Protein AF-A0A420VCL8-F1 (afdb_monomer_lite)

pLDDT: mean 81.28, std 8.93, range [45.94, 91.69]

Foldseek 3Di:
DVLVVVLVCLVVVLVVCVVPPCQQVDDPDPNHGVSVVSVVVNVVSVVVSVVVVVVVVVVVVVVVVVVVVVVVVVD

Radius of gyration: 20.88 Å; chains: 1; bounding box: 50×23×53 Å

Organism: NCBI:txid1339248

InterPro domains:
  IPR007436 Protein of unknown function DUF485 [PF04341] (1-68)

Secondary structure (DSSP, 8-state):
-HHHHHHHHHHHHHHHHHHH-TTTTSEEETTEEHHHHHHHHHHHHHHHHHHHHHHHHHHHHHHHHHHHHHHHTT-

Structure (mmCIF, N/CA/C/O backbone):
data_AF-A0A420VCL8-F1
#
_entry.id   AF-A0A420VCL8-F1
#
loop_
_atom_site.group_PDB
_atom_site.id
_atom_site.type_symbol
_atom_site.label_atom_id
_atom_site.label_alt_id
_atom_site.label_comp_id
_atom_site.label_asym_id
_atom_site.label_entity_id
_atom_site.label_seq_id
_atom_site.pdbx_PDB_ins_code
_atom_site.Cartn_x
_atom_site.Cartn_y
_atom_site.Cartn_z
_atom_site.occupancy
_atom_site.B_iso_or_equiv
_atom_site.auth_seq_id
_atom_site.auth_comp_id
_atom_site.auth_asym_id
_atom_site.auth_atom_id
_atom_site.pdbx_PDB_model_num
ATOM 1 N N . MET A 1 1 ? -4.400 -10.987 9.246 1.00 60.34 1 MET A N 1
ATOM 2 C CA . MET A 1 1 ? -3.668 -11.976 8.423 1.00 60.34 1 MET A CA 1
ATOM 3 C C . MET A 1 1 ? -3.420 -11.544 6.976 1.00 60.34 1 MET A C 1
ATOM 5 O O . MET A 1 1 ? -2.254 -11.542 6.602 1.00 60.34 1 MET A O 1
ATOM 9 N N . PRO A 1 2 ? -4.415 -11.139 6.157 1.00 78.25 2 PRO A N 1
ATOM 10 C CA . PRO A 1 2 ? -4.156 -10.835 4.739 1.00 78.25 2 PRO A CA 1
ATOM 11 C C . PRO A 1 2 ? -3.19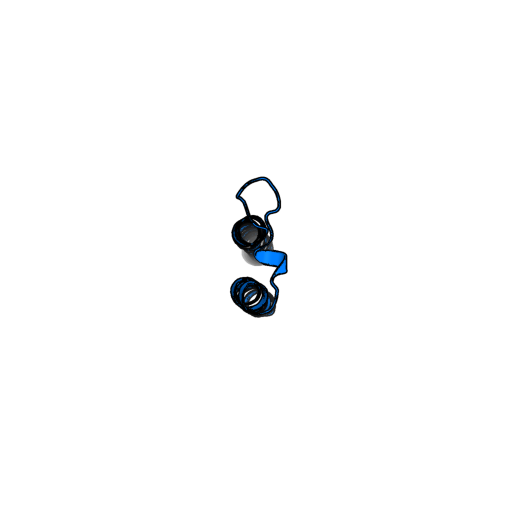2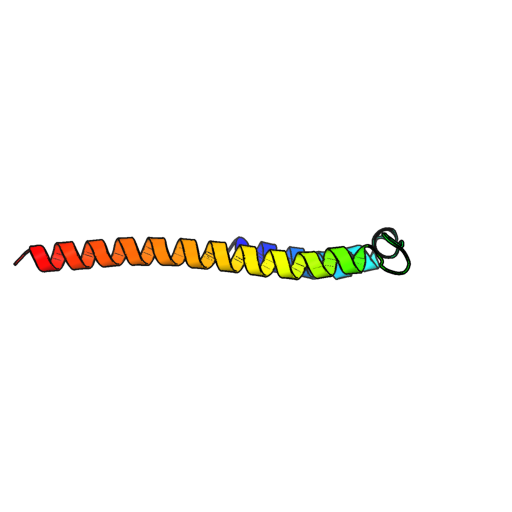 -9.653 4.532 1.00 78.25 2 PRO A C 1
ATOM 13 O O . PRO A 1 2 ? -2.348 -9.695 3.644 1.00 78.25 2 PRO A O 1
ATOM 16 N N . MET A 1 3 ? -3.247 -8.643 5.409 1.00 79.12 3 MET A N 1
ATOM 17 C CA . MET A 1 3 ? -2.362 -7.470 5.348 1.00 79.12 3 MET A CA 1
ATOM 18 C C . MET A 1 3 ? -0.879 -7.813 5.561 1.00 79.12 3 MET A C 1
ATOM 20 O O . MET A 1 3 ? -0.020 -7.271 4.876 1.00 79.12 3 MET A O 1
ATOM 24 N N . THR A 1 4 ? -0.569 -8.747 6.465 1.00 82.88 4 THR A N 1
ATOM 25 C CA . THR A 1 4 ? 0.812 -9.172 6.749 1.00 82.88 4 THR A CA 1
ATOM 26 C C . THR A 1 4 ? 1.418 -9.938 5.574 1.00 82.88 4 THR A C 1
ATOM 28 O O . THR A 1 4 ? 2.580 -9.733 5.233 1.00 82.88 4 THR A O 1
ATOM 31 N N . ILE A 1 5 ? 0.618 -10.786 4.921 1.00 85.69 5 ILE A N 1
ATOM 32 C CA . ILE A 1 5 ? 1.037 -11.525 3.724 1.00 85.69 5 ILE A CA 1
ATOM 33 C C . ILE A 1 5 ? 1.292 -10.548 2.576 1.00 85.69 5 ILE A C 1
ATOM 35 O O . ILE A 1 5 ? 2.327 -10.636 1.923 1.00 85.69 5 ILE A O 1
ATOM 39 N N . PHE A 1 6 ? 0.393 -9.580 2.369 1.00 85.31 6 PHE A N 1
ATOM 40 C CA . PHE A 1 6 ? 0.587 -8.531 1.370 1.00 85.31 6 PHE A CA 1
ATOM 41 C C . PHE A 1 6 ? 1.874 -7.741 1.624 1.00 85.31 6 PHE A C 1
ATOM 43 O O . PHE A 1 6 ? 2.668 -7.578 0.704 1.00 85.31 6 PHE A O 1
ATOM 50 N N . PHE A 1 7 ? 2.119 -7.321 2.870 1.00 85.62 7 PHE A N 1
ATOM 51 C CA . PHE A 1 7 ? 3.353 -6.637 3.255 1.00 85.62 7 PHE A CA 1
ATOM 52 C C . PHE A 1 7 ? 4.596 -7.468 2.918 1.00 85.62 7 PHE A C 1
ATOM 54 O O . PHE A 1 7 ? 5.498 -6.964 2.256 1.00 85.62 7 PHE A O 1
ATOM 61 N N . MET A 1 8 ? 4.636 -8.745 3.317 1.00 87.44 8 MET A N 1
ATOM 62 C CA . MET A 1 8 ? 5.774 -9.620 3.016 1.00 87.44 8 MET A CA 1
ATOM 63 C C . MET A 1 8 ? 5.995 -9.764 1.513 1.00 87.44 8 MET A C 1
ATOM 65 O O . MET A 1 8 ? 7.116 -9.586 1.042 1.00 87.44 8 MET A O 1
ATOM 69 N N . VAL A 1 9 ? 4.936 -10.065 0.756 1.00 87.06 9 VAL A N 1
ATOM 70 C CA . VAL A 1 9 ? 5.033 -10.223 -0.698 1.00 87.06 9 VAL A CA 1
ATOM 71 C C . VAL A 1 9 ? 5.537 -8.930 -1.322 1.00 87.06 9 VAL A C 1
ATOM 73 O O . VAL A 1 9 ? 6.511 -8.974 -2.059 1.00 87.06 9 VAL A O 1
ATOM 76 N N . PHE A 1 10 ? 4.939 -7.785 -0.989 1.00 85.56 10 PHE A N 1
ATOM 77 C CA . PHE A 1 10 ? 5.297 -6.486 -1.556 1.00 85.56 10 PHE A CA 1
ATOM 78 C C . PHE A 1 10 ? 6.723 -6.055 -1.185 1.00 85.56 10 PHE A C 1
ATOM 80 O O . PHE A 1 10 ? 7.424 -5.486 -2.023 1.00 85.56 10 PHE A O 1
ATOM 87 N N . TYR A 1 11 ? 7.183 -6.380 0.025 1.00 84.69 11 TYR A N 1
ATOM 88 C CA . TYR A 1 11 ? 8.550 -6.130 0.480 1.00 84.69 11 TYR A CA 1
ATOM 89 C C . TYR A 1 11 ? 9.575 -6.938 -0.325 1.00 84.69 11 TYR A C 1
ATOM 91 O O . TYR A 1 11 ? 10.539 -6.377 -0.844 1.00 84.69 11 TYR A O 1
ATOM 99 N N . PHE A 1 12 ? 9.347 -8.245 -0.493 1.00 85.31 12 PHE A N 1
ATOM 100 C CA . PHE A 1 12 ? 10.235 -9.109 -1.280 1.00 85.31 12 PHE A CA 1
ATOM 101 C C . PHE A 1 12 ? 10.092 -8.910 -2.791 1.00 85.31 12 PHE A C 1
ATOM 103 O O . PHE A 1 12 ? 11.004 -9.250 -3.544 1.00 85.31 12 PHE A O 1
ATOM 110 N N . LEU A 1 13 ? 8.997 -8.306 -3.250 1.00 85.25 13 LEU A N 1
ATOM 111 C CA . LEU A 1 13 ? 8.786 -8.002 -4.660 1.00 85.25 13 LEU A CA 1
ATOM 112 C C . LEU A 1 13 ? 9.863 -7.051 -5.195 1.00 85.25 13 LEU A C 1
ATOM 114 O O . LEU A 1 13 ? 10.319 -7.235 -6.315 1.00 85.25 13 LEU A O 1
ATOM 118 N N . LEU A 1 14 ? 10.343 -6.098 -4.386 1.00 81.25 14 LEU A N 1
ATOM 119 C CA . LEU A 1 14 ? 11.416 -5.177 -4.773 1.00 81.25 14 LEU A CA 1
ATOM 120 C C . LEU A 1 14 ? 12.736 -5.901 -5.132 1.00 81.25 14 LEU A C 1
ATOM 122 O O . LEU A 1 14 ? 13.192 -5.740 -6.268 1.00 81.25 14 LEU A O 1
ATOM 126 N N . PRO A 1 15 ? 13.373 -6.694 -4.242 1.00 79.88 15 PRO A N 1
ATOM 127 C CA . PRO A 1 15 ? 14.608 -7.405 -4.575 1.00 79.88 15 PRO A CA 1
ATOM 128 C C . PRO A 1 15 ? 14.398 -8.462 -5.665 1.00 79.88 15 PRO A C 1
ATOM 130 O O . PRO A 1 15 ? 15.270 -8.624 -6.518 1.00 79.88 15 PRO A O 1
ATOM 133 N N . ILE A 1 16 ? 13.238 -9.128 -5.703 1.00 81.69 16 ILE A N 1
ATOM 134 C CA . ILE A 1 16 ? 12.912 -10.101 -6.755 1.00 81.69 16 ILE A CA 1
ATOM 135 C C . ILE A 1 16 ? 12.826 -9.401 -8.116 1.00 81.69 16 ILE A C 1
ATOM 137 O O . ILE A 1 16 ? 13.515 -9.796 -9.055 1.00 81.69 16 ILE A O 1
ATOM 141 N N . CYS A 1 17 ? 12.054 -8.320 -8.230 1.00 77.12 17 CYS A N 1
ATOM 142 C CA . CYS A 1 17 ? 11.937 -7.563 -9.473 1.00 77.12 17 CYS A CA 1
ATOM 143 C C . CYS A 1 17 ? 13.258 -6.902 -9.874 1.00 77.12 17 CYS A C 1
ATOM 145 O O . CYS A 1 17 ? 13.564 -6.870 -11.063 1.00 77.12 17 CYS A O 1
ATOM 147 N N . THR A 1 18 ? 14.063 -6.434 -8.918 1.00 78.06 18 THR A N 1
ATOM 148 C CA . THR A 1 18 ? 15.394 -5.865 -9.192 1.00 78.06 18 THR A CA 1
ATOM 149 C C . THR A 1 18 ? 16.373 -6.925 -9.709 1.00 78.06 18 THR A C 1
ATOM 151 O O . THR A 1 18 ? 17.205 -6.627 -10.564 1.00 78.06 18 THR A O 1
ATOM 154 N N . SER A 1 19 ? 16.266 -8.168 -9.230 1.00 76.44 19 SER A N 1
ATOM 155 C CA . SER A 1 19 ? 17.131 -9.278 -9.641 1.00 76.44 19 SER A CA 1
ATOM 156 C C . SER A 1 19 ? 16.722 -9.889 -10.988 1.00 76.44 19 SER A C 1
ATOM 158 O O . SER A 1 19 ? 17.587 -10.172 -11.814 1.00 76.44 19 SER A O 1
ATOM 160 N N . TYR A 1 20 ? 15.419 -10.054 -11.239 1.00 71.25 20 TYR A N 1
ATOM 161 C CA . TYR A 1 20 ? 14.906 -10.720 -12.444 1.00 71.25 20 TYR A CA 1
ATOM 162 C C . TYR A 1 20 ? 14.640 -9.772 -13.618 1.00 71.25 20 TYR A C 1
ATOM 164 O O . TYR A 1 20 ? 14.655 -10.201 -14.772 1.00 71.25 20 TYR A O 1
ATOM 172 N N . THR A 1 21 ? 14.415 -8.482 -13.361 1.00 67.19 21 THR A N 1
ATOM 173 C CA . THR A 1 21 ? 13.992 -7.521 -14.389 1.00 67.19 21 THR A CA 1
ATOM 174 C C . THR A 1 21 ? 14.990 -6.376 -14.499 1.00 67.19 21 THR A C 1
ATOM 176 O O . THR A 1 21 ? 15.148 -5.573 -13.584 1.00 67.19 21 THR A O 1
ATOM 179 N N . LYS A 1 22 ? 15.615 -6.217 -15.674 1.00 64.88 22 LYS A N 1
ATOM 180 C CA . LYS A 1 22 ? 16.477 -5.054 -15.967 1.00 64.88 22 LYS A CA 1
ATOM 181 C C . LYS A 1 22 ? 15.708 -3.729 -16.014 1.00 64.88 22 LYS A C 1
ATOM 183 O O . LYS A 1 22 ? 16.327 -2.676 -15.944 1.00 64.88 22 LYS A O 1
ATOM 188 N N . PHE A 1 23 ? 14.376 -3.782 -16.088 1.00 63.91 23 PHE A N 1
ATOM 189 C CA . PHE A 1 23 ? 13.500 -2.612 -16.131 1.00 63.91 23 PHE A CA 1
ATOM 190 C C . PHE A 1 23 ? 13.636 -1.737 -14.875 1.00 63.91 23 PHE A C 1
ATOM 192 O O . PHE A 1 23 ? 13.702 -0.519 -14.990 1.00 63.91 23 PHE A O 1
ATOM 199 N N . LEU A 1 24 ? 13.794 -2.330 -13.683 1.00 66.00 24 LEU A N 1
ATOM 200 C CA . LEU A 1 24 ? 13.987 -1.545 -12.456 1.00 66.00 24 LEU A CA 1
ATOM 201 C C . LEU A 1 24 ? 15.331 -0.804 -12.426 1.00 66.00 24 LEU A C 1
ATOM 203 O O . LEU A 1 24 ? 15.425 0.283 -11.863 1.00 66.00 24 LEU A O 1
ATOM 207 N N . ASN A 1 25 ? 16.345 -1.373 -13.080 1.00 65.69 25 ASN A N 1
ATOM 208 C CA . ASN A 1 25 ? 17.671 -0.775 -13.215 1.00 65.69 25 ASN A CA 1
ATOM 209 C C . ASN A 1 25 ? 17.755 0.246 -14.356 1.00 65.69 25 ASN A C 1
ATOM 211 O O . ASN A 1 25 ? 18.774 0.922 -14.478 1.00 65.69 25 ASN A O 1
ATOM 215 N N . THR A 1 26 ? 16.715 0.374 -15.191 1.00 71.12 26 THR A N 1
ATOM 216 C CA . THR A 1 26 ? 16.691 1.455 -16.178 1.00 71.12 26 THR A CA 1
ATOM 217 C C . THR A 1 26 ? 16.431 2.798 -15.493 1.00 71.12 26 THR A C 1
ATOM 219 O O . THR A 1 26 ? 15.603 2.871 -14.575 1.00 71.12 26 THR A O 1
ATOM 222 N N . PRO A 1 27 ? 17.150 3.857 -15.900 1.00 70.75 27 PRO A N 1
ATOM 223 C CA . PRO A 1 27 ? 16.926 5.199 -15.387 1.00 70.75 27 PRO A CA 1
ATOM 224 C C . PRO A 1 27 ? 15.511 5.663 -15.748 1.00 70.75 27 PRO A C 1
ATOM 226 O O . PRO A 1 27 ? 15.100 5.584 -16.905 1.00 70.75 27 PRO A O 1
ATOM 229 N N . ALA A 1 28 ? 14.759 6.122 -14.749 1.00 71.56 28 ALA A N 1
ATOM 230 C CA . ALA A 1 28 ? 13.430 6.694 -14.927 1.00 71.56 28 ALA A CA 1
ATOM 231 C C . ALA A 1 28 ? 13.527 8.206 -15.179 1.00 71.56 28 ALA A C 1
ATOM 233 O O . ALA A 1 28 ? 12.949 8.714 -16.137 1.00 71.56 28 ALA A O 1
ATOM 234 N N . ILE A 1 29 ? 14.281 8.920 -14.333 1.00 73.81 29 ILE A N 1
ATOM 235 C CA . ILE A 1 29 ? 14.539 10.364 -14.442 1.00 73.81 29 ILE A CA 1
ATOM 236 C C . ILE A 1 29 ? 16.003 10.619 -14.055 1.00 73.81 29 ILE A C 1
ATOM 238 O O . ILE A 1 29 ? 16.366 10.506 -12.885 1.00 73.81 29 ILE A O 1
ATOM 242 N N . GLY A 1 30 ? 16.852 10.968 -15.027 1.00 73.44 30 GLY A N 1
ATOM 243 C CA . GLY A 1 30 ? 18.291 11.153 -14.787 1.00 73.44 30 GLY A CA 1
ATOM 244 C C . GLY A 1 30 ? 18.958 9.871 -14.268 1.00 73.44 30 GLY A C 1
ATOM 245 O O . GLY A 1 30 ? 18.696 8.797 -14.798 1.00 73.44 30 GLY A O 1
ATOM 246 N N . ASP A 1 31 ? 19.768 9.969 -13.210 1.00 73.00 31 ASP A N 1
ATOM 247 C CA . ASP A 1 31 ? 20.422 8.816 -12.558 1.00 73.00 31 ASP A CA 1
ATOM 248 C C . ASP A 1 31 ? 19.491 8.026 -11.612 1.00 73.00 31 ASP A C 1
ATOM 250 O O . ASP A 1 31 ? 19.887 7.014 -11.028 1.00 73.00 31 ASP A O 1
ATOM 254 N N . ILE A 1 32 ? 18.241 8.472 -11.430 1.00 78.06 32 ILE A N 1
ATOM 255 C CA . ILE A 1 32 ? 17.269 7.807 -10.558 1.00 78.06 32 ILE A CA 1
ATOM 256 C C . ILE A 1 32 ? 16.606 6.670 -11.332 1.00 78.06 32 ILE A C 1
ATOM 258 O O . ILE A 1 32 ? 15.813 6.894 -12.250 1.00 78.06 32 ILE A O 1
ATOM 262 N N . SER A 1 33 ? 16.905 5.435 -10.936 1.00 83.50 33 SER A N 1
ATOM 263 C CA . SER A 1 33 ? 16.274 4.240 -11.491 1.00 83.50 33 SER A CA 1
ATOM 264 C C . SER A 1 33 ? 14.873 4.001 -10.922 1.00 83.50 33 SER A C 1
ATOM 266 O O . SER A 1 33 ? 14.505 4.492 -9.850 1.00 83.50 33 SER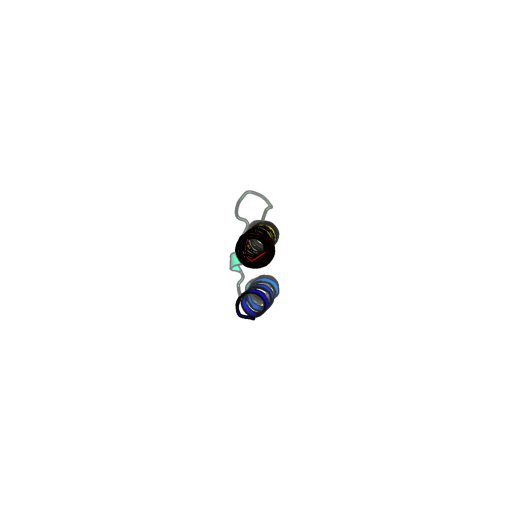 A O 1
ATOM 268 N N . TRP A 1 34 ? 14.081 3.190 -11.621 1.00 79.50 34 TRP A N 1
ATOM 269 C CA . TRP A 1 34 ? 12.765 2.743 -11.152 1.00 79.50 34 TRP A CA 1
ATOM 270 C C . TRP A 1 34 ? 12.810 2.052 -9.777 1.00 79.50 34 TRP A C 1
ATOM 272 O O . TRP A 1 34 ? 11.819 2.089 -9.045 1.00 79.50 34 TRP A O 1
ATOM 282 N N . THR A 1 35 ? 13.959 1.494 -9.377 1.00 83.12 35 THR A N 1
ATOM 283 C CA . THR A 1 35 ? 14.193 0.963 -8.024 1.00 83.12 35 THR A CA 1
ATOM 284 C C . THR A 1 35 ? 13.909 1.996 -6.934 1.00 83.12 35 THR A C 1
ATOM 286 O O . THR A 1 35 ? 13.282 1.660 -5.933 1.00 83.12 35 THR A O 1
ATOM 289 N N . TRP A 1 36 ? 14.313 3.255 -7.122 1.00 81.88 36 TRP A N 1
ATOM 290 C CA . TRP A 1 36 ? 14.090 4.316 -6.133 1.00 81.88 36 TRP A CA 1
ATOM 291 C C . TRP A 1 36 ? 12.613 4.676 -5.986 1.00 81.88 36 TRP A C 1
ATOM 293 O O . TRP A 1 36 ? 12.130 4.857 -4.870 1.00 81.88 36 TRP A O 1
ATOM 303 N N . ILE A 1 37 ? 11.876 4.718 -7.098 1.00 83.50 37 ILE A N 1
ATOM 304 C CA . ILE A 1 37 ? 10.426 4.958 -7.089 1.00 83.50 37 ILE A CA 1
ATOM 305 C C . ILE A 1 37 ? 9.720 3.835 -6.327 1.00 83.50 37 ILE A C 1
ATOM 307 O O . ILE A 1 37 ? 8.853 4.079 -5.487 1.00 83.50 37 ILE A O 1
ATOM 311 N N . PHE A 1 38 ? 10.124 2.593 -6.581 1.00 85.31 38 PHE A N 1
ATOM 312 C CA . PHE A 1 38 ? 9.537 1.434 -5.927 1.00 85.31 38 PHE A CA 1
ATOM 313 C C . PHE A 1 38 ? 9.906 1.370 -4.437 1.00 85.31 38 PHE A C 1
ATOM 315 O O . PHE A 1 38 ? 9.050 1.070 -3.608 1.00 85.31 38 PHE A O 1
ATOM 322 N N . ALA A 1 39 ? 11.140 1.732 -4.072 1.00 84.56 39 ALA A N 1
ATOM 323 C CA . ALA A 1 39 ? 11.559 1.876 -2.680 1.00 84.56 39 ALA A CA 1
ATOM 324 C C . ALA A 1 39 ? 10.739 2.954 -1.953 1.00 84.56 39 ALA A C 1
ATOM 326 O O . ALA A 1 39 ? 10.281 2.722 -0.838 1.00 84.56 39 ALA A O 1
ATOM 327 N N . PHE A 1 40 ? 10.467 4.094 -2.593 1.00 89.06 40 PHE A N 1
ATOM 328 C CA . PHE A 1 40 ? 9.589 5.124 -2.034 1.00 89.06 40 PHE A CA 1
ATOM 329 C C . PHE A 1 40 ? 8.146 4.623 -1.859 1.00 89.06 40 PHE A C 1
ATOM 331 O O . PHE A 1 40 ? 7.512 4.873 -0.834 1.00 89.06 40 PHE A O 1
ATOM 338 N N . SER A 1 41 ? 7.638 3.840 -2.815 1.00 88.69 41 SER A N 1
ATOM 339 C CA . SER A 1 41 ? 6.311 3.220 -2.724 1.00 88.69 41 SER A CA 1
ATOM 340 C C . SER A 1 41 ? 6.166 2.295 -1.506 1.00 88.69 41 SER A C 1
ATOM 342 O O . SER A 1 41 ? 5.084 2.242 -0.919 1.00 88.69 41 SER A O 1
ATOM 344 N N . GLN A 1 42 ? 7.245 1.639 -1.054 1.00 87.62 42 GLN A N 1
ATOM 345 C CA . GLN A 1 42 ? 7.227 0.831 0.177 1.00 87.62 42 GLN A CA 1
ATOM 346 C C . GLN A 1 42 ? 6.859 1.666 1.412 1.00 87.62 42 GLN A C 1
ATOM 348 O O . GLN A 1 42 ? 6.089 1.206 2.251 1.00 87.62 42 GLN A O 1
ATOM 353 N N . PHE A 1 43 ? 7.345 2.908 1.514 1.00 90.00 43 PHE A N 1
ATOM 354 C CA . PHE A 1 43 ? 6.990 3.800 2.625 1.00 90.00 43 PHE A CA 1
ATOM 355 C C . PHE A 1 43 ? 5.507 4.164 2.601 1.00 90.00 43 PHE A C 1
ATOM 357 O O . PHE A 1 43 ? 4.824 4.074 3.622 1.00 90.00 43 PHE A O 1
ATOM 364 N N . VAL A 1 44 ? 4.994 4.515 1.419 1.00 91.19 44 VAL A N 1
ATOM 365 C CA . VAL A 1 44 ? 3.571 4.825 1.233 1.00 91.19 44 VAL A CA 1
ATOM 366 C C . VAL A 1 44 ? 2.708 3.617 1.602 1.00 91.19 44 VAL A C 1
ATOM 368 O O . VAL A 1 44 ? 1.707 3.770 2.298 1.00 91.19 44 VAL A O 1
ATOM 371 N N . MET A 1 45 ? 3.118 2.410 1.207 1.00 88.88 45 MET A N 1
ATOM 372 C CA . MET A 1 45 ? 2.431 1.167 1.558 1.00 88.88 45 MET A CA 1
ATOM 373 C C . MET A 1 45 ? 2.338 0.972 3.080 1.00 88.88 45 MET A C 1
ATOM 375 O O . MET A 1 45 ? 1.249 0.693 3.584 1.00 88.88 45 MET A O 1
ATOM 379 N N . VAL A 1 46 ? 3.428 1.193 3.825 1.00 89.81 46 VAL A N 1
ATOM 380 C CA . VAL A 1 46 ? 3.426 1.091 5.296 1.00 89.81 46 VAL A CA 1
ATOM 381 C C . VAL A 1 46 ? 2.468 2.101 5.922 1.00 89.81 46 VAL A C 1
ATOM 383 O O . VAL A 1 46 ? 1.685 1.738 6.799 1.00 89.81 46 VAL A O 1
ATOM 386 N N . TRP A 1 47 ? 2.474 3.355 5.468 1.00 91.69 47 TRP A N 1
ATOM 387 C CA . TRP A 1 47 ? 1.538 4.363 5.973 1.00 91.69 47 TRP A CA 1
ATOM 388 C C . TRP A 1 47 ? 0.081 4.005 5.697 1.00 91.69 47 TRP A C 1
ATOM 390 O O . TRP A 1 47 ? -0.755 4.150 6.588 1.00 91.69 47 TRP A O 1
ATOM 400 N N . VAL A 1 48 ? -0.227 3.497 4.501 1.00 90.44 48 VAL A N 1
ATOM 401 C CA . VAL A 1 48 ? -1.582 3.060 4.144 1.00 90.44 48 VAL A CA 1
ATOM 402 C C . VAL A 1 48 ? -2.031 1.906 5.039 1.00 90.44 48 VAL A C 1
ATOM 404 O O . VAL A 1 48 ? -3.132 1.962 5.587 1.00 90.44 48 VAL A O 1
ATOM 407 N N . LEU A 1 49 ? -1.187 0.892 5.247 1.00 88.75 49 LEU A N 1
ATOM 408 C CA . LEU A 1 49 ? -1.514 -0.230 6.131 1.00 88.75 49 LEU A CA 1
ATOM 409 C C . LEU A 1 49 ? -1.727 0.222 7.577 1.00 88.75 49 LEU A C 1
ATOM 411 O O . LEU A 1 49 ? -2.718 -0.171 8.191 1.00 88.75 49 LEU A O 1
ATOM 415 N N . SER A 1 50 ? -0.854 1.083 8.100 1.00 89.25 50 SER A N 1
ATOM 416 C CA . SER A 1 50 ? -1.005 1.650 9.442 1.00 89.25 50 SER A CA 1
ATOM 417 C C . SER A 1 50 ? -2.297 2.458 9.573 1.00 89.25 50 SER A C 1
ATOM 419 O O . SER A 1 50 ? -3.025 2.297 10.549 1.00 89.25 50 SER A O 1
ATOM 421 N N . ALA A 1 51 ? -2.644 3.274 8.574 1.00 90.12 51 ALA A N 1
ATOM 422 C CA . ALA A 1 51 ? -3.882 4.052 8.579 1.00 90.12 51 ALA A CA 1
ATOM 423 C C . ALA A 1 51 ? -5.135 3.1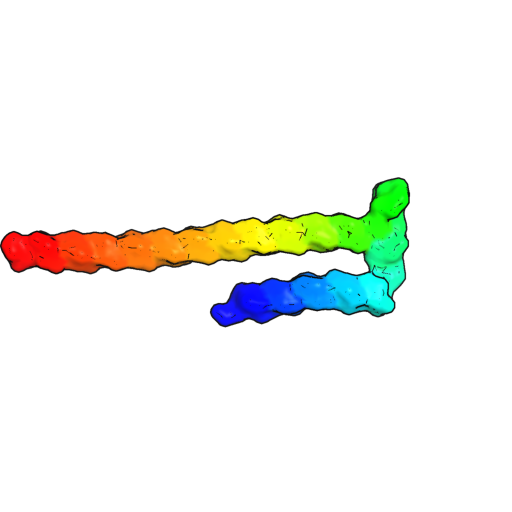61 8.540 1.00 90.12 51 ALA A C 1
ATOM 425 O O . ALA A 1 51 ? -6.100 3.420 9.260 1.00 90.12 51 ALA A O 1
ATOM 426 N N . ILE A 1 52 ? -5.129 2.099 7.728 1.00 88.69 52 ILE A N 1
ATOM 427 C CA . ILE A 1 52 ? -6.223 1.116 7.677 1.00 88.69 52 ILE A CA 1
ATOM 428 C C . ILE A 1 52 ? -6.346 0.385 9.016 1.00 88.69 52 ILE A C 1
ATOM 430 O O . ILE A 1 52 ? -7.456 0.214 9.520 1.00 88.69 52 ILE A O 1
ATOM 434 N N . TYR A 1 53 ? -5.219 -0.015 9.606 1.00 87.56 53 TYR A N 1
ATOM 435 C CA . TYR A 1 53 ? -5.187 -0.684 10.902 1.00 87.56 53 TYR A CA 1
ATOM 436 C C . TYR A 1 53 ? -5.788 0.191 12.007 1.00 87.56 53 TYR A C 1
ATOM 438 O O . TYR A 1 53 ? -6.696 -0.257 12.701 1.00 87.56 53 TYR A O 1
ATOM 446 N N . VAL A 1 54 ? -5.353 1.451 12.121 1.00 87.75 54 VAL A N 1
ATOM 447 C CA . VAL A 1 54 ? -5.873 2.400 13.123 1.00 87.75 54 VAL A CA 1
ATOM 448 C C . VAL A 1 54 ? -7.366 2.643 12.928 1.00 87.75 54 VAL A C 1
ATOM 450 O O . VAL A 1 54 ? -8.128 2.592 13.886 1.00 87.75 54 VAL A O 1
ATOM 453 N N . ARG A 1 55 ? -7.820 2.833 11.684 1.00 87.44 55 ARG A N 1
ATOM 454 C CA . ARG A 1 55 ? -9.255 2.974 11.392 1.00 87.44 55 ARG A CA 1
ATOM 455 C C . ARG A 1 55 ? -10.059 1.770 11.856 1.00 87.44 55 ARG A C 1
ATOM 457 O O . ARG A 1 55 ? -11.154 1.932 12.386 1.00 87.44 55 ARG A O 1
ATOM 464 N N . LYS A 1 56 ? -9.531 0.564 11.641 1.00 86.69 56 LYS A N 1
ATOM 465 C CA . LYS A 1 56 ? -10.212 -0.654 12.064 1.00 86.69 56 LYS A CA 1
ATOM 466 C C . LYS A 1 56 ? -10.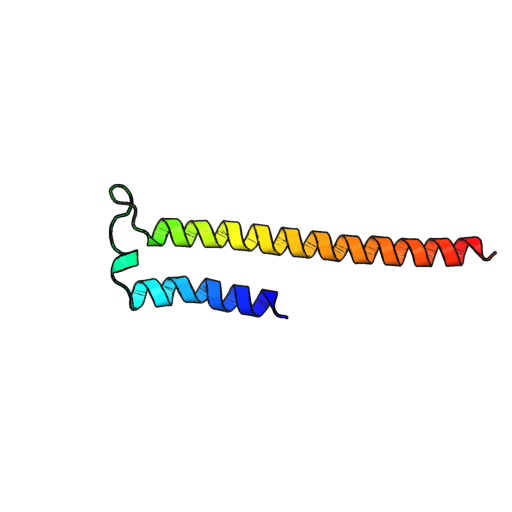206 -0.800 13.587 1.00 86.69 56 LYS A C 1
ATOM 468 O O . LYS A 1 56 ? -11.223 -1.221 14.119 1.00 86.69 56 LYS A O 1
ATOM 473 N N . ALA A 1 57 ? -9.122 -0.422 14.265 1.00 87.19 57 ALA A N 1
ATOM 474 C CA . ALA A 1 57 ? -9.049 -0.395 15.726 1.00 87.19 57 ALA A CA 1
ATOM 475 C C . ALA A 1 57 ? -10.089 0.563 16.332 1.00 87.19 57 ALA A C 1
ATOM 477 O O . ALA A 1 57 ? -10.862 0.140 17.182 1.00 87.19 57 ALA A O 1
ATOM 478 N N . ASN A 1 58 ? -10.213 1.785 15.803 1.00 87.62 58 ASN A N 1
ATOM 479 C CA . ASN A 1 58 ? -11.205 2.754 16.284 1.00 87.62 58 ASN A CA 1
ATOM 480 C C . ASN A 1 58 ? -12.653 2.246 16.171 1.00 87.62 58 ASN A C 1
ATOM 482 O O . ASN A 1 58 ? -13.469 2.535 17.035 1.00 87.62 58 ASN A O 1
ATOM 486 N N . SER A 1 59 ? -12.976 1.474 15.126 1.00 84.81 59 SER A N 1
ATOM 487 C CA . SER A 1 59 ? -14.301 0.846 14.989 1.00 84.81 59 SER A CA 1
ATOM 488 C C . SER A 1 59 ? -14.594 -0.126 16.133 1.00 84.81 59 SER A C 1
ATOM 490 O O . SER A 1 59 ? -15.724 -0.188 16.599 1.00 84.81 59 SER A O 1
ATOM 492 N N . PHE A 1 60 ? -13.592 -0.883 16.588 1.00 84.62 60 PHE A N 1
ATOM 493 C CA . PHE A 1 60 ? -13.758 -1.786 17.726 1.00 84.62 60 PHE A CA 1
ATOM 494 C C . PHE A 1 60 ? -13.862 -1.023 19.051 1.00 84.62 60 PHE A C 1
ATOM 496 O O . PHE A 1 60 ? -14.627 -1.434 19.921 1.00 84.62 60 PHE A O 1
ATOM 503 N N . ASP A 1 61 ? -13.139 0.090 19.195 1.00 84.44 61 ASP A N 1
ATOM 504 C CA . ASP A 1 61 ? -13.240 0.949 20.378 1.00 84.44 61 ASP A CA 1
ATOM 505 C C . ASP A 1 61 ? -14.640 1.579 20.496 1.00 84.44 61 ASP A C 1
ATOM 507 O O . ASP A 1 61 ? -15.212 1.585 21.585 1.00 84.44 61 ASP A O 1
ATOM 511 N N . GLU A 1 62 ? -15.238 2.032 19.386 1.00 87.56 62 GLU A N 1
ATOM 512 C CA . GLU A 1 62 ? -16.621 2.541 19.368 1.00 87.56 62 GLU A CA 1
ATOM 513 C C . GLU A 1 62 ? -17.638 1.470 19.794 1.00 87.56 62 GLU A C 1
ATOM 515 O O . GLU A 1 62 ? -18.519 1.746 20.612 1.00 87.56 62 GLU A O 1
ATOM 520 N N . GLU A 1 63 ? -17.503 0.244 19.280 1.00 86.44 63 GLU A N 1
ATOM 521 C CA . GLU A 1 63 ? -18.360 -0.891 19.651 1.00 86.44 63 GLU A CA 1
ATOM 522 C C . GLU A 1 63 ? -18.221 -1.237 21.146 1.00 86.44 63 GLU A C 1
ATOM 524 O O . GLU A 1 63 ? -19.219 -1.433 21.843 1.00 86.44 63 GLU A O 1
ATOM 529 N N . ALA A 1 64 ? -16.995 -1.261 21.676 1.00 85.88 64 ALA A N 1
ATOM 530 C CA . ALA A 1 64 ? -16.747 -1.519 23.093 1.00 85.88 64 ALA A CA 1
ATOM 531 C C . ALA A 1 64 ? -17.337 -0.421 23.992 1.00 85.88 64 ALA A C 1
ATOM 533 O O . ALA A 1 64 ? -17.937 -0.714 25.029 1.00 85.88 64 ALA A O 1
ATOM 534 N N . GLU A 1 65 ? -17.218 0.845 23.591 1.00 88.62 65 GLU A N 1
ATOM 535 C CA . GLU A 1 65 ? -17.753 1.971 24.354 1.00 88.62 65 GLU A CA 1
ATOM 536 C C . GLU A 1 65 ? -19.292 1.989 24.361 1.00 88.62 65 GLU A C 1
ATOM 538 O O . GLU A 1 65 ? -19.904 2.384 25.357 1.00 88.62 65 GLU A O 1
ATOM 543 N N . GLN A 1 66 ? -19.936 1.525 23.285 1.00 87.31 66 GLN A N 1
ATOM 544 C CA . GLN A 1 66 ? -21.386 1.304 23.252 1.00 87.31 66 GLN A CA 1
ATOM 545 C C . GLN A 1 66 ? -21.818 0.235 24.260 1.00 87.31 66 GLN A C 1
ATOM 547 O O . GLN A 1 66 ? -22.722 0.490 25.053 1.00 87.31 66 GLN A O 1
ATOM 552 N N . ILE A 1 67 ? -21.129 -0.910 24.301 1.00 86.44 67 ILE A N 1
ATOM 553 C CA . ILE A 1 67 ? -21.429 -1.987 25.259 1.00 86.44 67 ILE A CA 1
ATOM 554 C C . ILE A 1 67 ? -21.294 -1.484 26.703 1.00 86.44 67 ILE A C 1
ATOM 556 O O . ILE A 1 67 ? -22.172 -1.732 27.5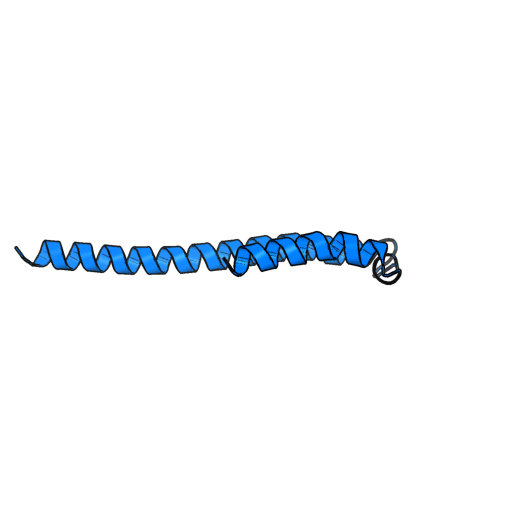27 1.00 86.44 67 ILE A O 1
ATOM 560 N N . ILE A 1 68 ? -20.228 -0.740 27.015 1.00 88.19 68 ILE A N 1
ATOM 561 C CA . ILE A 1 68 ? -20.016 -0.169 28.355 1.00 88.19 68 ILE A CA 1
ATOM 562 C C . ILE A 1 68 ? -21.147 0.803 28.723 1.00 88.19 68 ILE A C 1
ATOM 564 O O . ILE A 1 68 ? -21.665 0.750 29.839 1.00 88.19 68 ILE A O 1
ATOM 568 N N . ARG A 1 69 ? -21.560 1.675 27.794 1.00 85.69 69 ARG A N 1
ATOM 569 C CA . ARG A 1 69 ? -22.669 2.617 28.018 1.00 85.69 69 ARG A CA 1
ATOM 570 C C . ARG A 1 69 ? -24.001 1.912 28.260 1.00 85.69 69 ARG A C 1
ATOM 572 O O . ARG A 1 69 ? -24.745 2.353 29.133 1.00 85.69 69 ARG A O 1
ATOM 579 N N . ASP A 1 70 ? -24.288 0.838 27.533 1.00 85.44 70 ASP A N 1
ATOM 580 C CA . ASP A 1 70 ? -25.523 0.069 27.704 1.00 85.44 70 ASP A CA 1
ATOM 581 C C . ASP A 1 70 ? -25.547 -0.696 29.035 1.00 85.44 70 ASP A C 1
ATOM 583 O O . ASP A 1 70 ? -26.593 -0.764 29.677 1.00 85.44 70 ASP A O 1
ATOM 587 N N . GLN A 1 71 ? -24.402 -1.207 29.500 1.00 83.31 71 GLN A N 1
ATOM 588 C CA . GLN A 1 71 ? -24.295 -1.822 30.829 1.00 83.31 71 GLN A CA 1
ATOM 589 C C . GLN A 1 71 ? -24.472 -0.797 31.962 1.00 83.31 71 GLN A C 1
ATOM 591 O O . GLN A 1 71 ? -25.153 -1.088 32.937 1.00 83.31 71 GLN A O 1
ATOM 596 N N . LEU A 1 72 ? -23.919 0.414 31.824 1.00 76.88 72 LEU A N 1
ATOM 597 C CA . LEU A 1 72 ? -24.039 1.483 32.830 1.00 76.88 72 LEU A CA 1
ATOM 598 C C . LEU A 1 72 ? -25.427 2.144 32.878 1.00 76.88 72 LEU A C 1
ATOM 600 O O . LEU A 1 72 ? -25.781 2.735 33.890 1.00 76.88 72 LEU A O 1
ATOM 604 N N . LYS A 1 73 ? -26.209 2.083 31.793 1.00 66.50 73 LYS A N 1
ATOM 605 C CA . LYS A 1 73 ? -27.600 2.575 31.750 1.00 66.50 73 LYS A CA 1
ATOM 606 C C . LYS A 1 73 ? -28.627 1.577 32.297 1.00 66.50 73 LYS A C 1
ATOM 608 O O . LYS A 1 73 ? -29.798 1.934 32.396 1.00 66.50 73 LYS A O 1
ATOM 613 N N . GLY A 1 74 ? -28.213 0.339 32.566 1.00 60.19 74 GLY A N 1
ATOM 614 C CA . GLY A 1 74 ? -29.069 -0.738 33.065 1.00 60.19 74 GLY A CA 1
ATOM 615 C C . GLY A 1 74 ? -29.276 -0.761 34.586 1.00 60.19 74 GLY A C 1
ATOM 616 O O . GLY A 1 74 ? -29.980 -1.655 35.054 1.00 60.19 74 GLY A O 1
ATOM 617 N N . GLU A 1 75 ? -28.691 0.185 35.330 1.00 45.94 75 GLU A N 1
ATOM 618 C CA . GLU A 1 75 ? -28.965 0.457 36.756 1.00 45.94 75 GLU A CA 1
ATOM 619 C C . GLU A 1 75 ? -29.831 1.711 36.943 1.00 45.94 75 GLU A C 1
ATOM 621 O O . GLU A 1 75 ? -29.561 2.738 36.274 1.00 45.94 75 GLU A O 1
#

Sequence (75 aa):
MPMTIFFMVFYFLLPICTSYTKFLNTPAIGDISWTWIFAFSQFVMVWVLSAIYVRKANSFDEEAEQIIRDQLKGE